Protein AF-A0A833LGP6-F1 (afdb_monomer_lite)

Secondary structure (DSSP, 8-state):
--------------STT--S-PPPPPGGGEEEEEEEEEEEEEEEPSSTTT-EEEEEEEEEEEEEEEEEEETT-

pLDDT: mean 81.8, std 14.69, range [40.62, 96.5]

Foldseek 3Di:
DDDDDDPPPDCPDPDPQQQQPDDDDDPVQFPDKDKDKDKDQFDQDPPVRSRGDPHGHPDIDIDIDIDTDGPPD

Structure (mmCIF, N/CA/C/O backbone):
data_AF-A0A833LGP6-F1
#
_entry.id   AF-A0A833LGP6-F1
#
loop_
_atom_site.group_PDB
_atom_site.id
_atom_site.type_symbol
_atom_site.label_atom_id
_atom_site.label_alt_id
_atom_site.label_comp_id
_atom_site.label_asym_id
_atom_site.label_entity_id
_atom_site.label_seq_id
_atom_site.pdbx_PDB_ins_code
_atom_site.Cartn_x
_atom_site.Cartn_y
_atom_site.Cartn_z
_atom_site.occupancy
_atom_site.B_iso_or_equiv
_atom_site.auth_seq_id
_atom_site.auth_comp_id
_atom_site.auth_asym_id
_atom_site.auth_atom_id
_atom_site.pdbx_PDB_model_num
ATOM 1 N N . MET A 1 1 ? 27.484 29.277 -28.320 1.00 40.62 1 MET A N 1
ATOM 2 C CA . MET A 1 1 ? 26.367 28.357 -28.606 1.00 40.62 1 MET A CA 1
ATOM 3 C C . MET A 1 1 ? 25.712 27.993 -27.291 1.00 40.62 1 MET A C 1
ATOM 5 O O . MET A 1 1 ? 26.322 27.315 -26.478 1.00 40.62 1 MET A O 1
ATOM 9 N N . LEU A 1 2 ? 24.535 28.565 -27.051 1.00 51.66 2 LEU A N 1
ATOM 10 C CA . LEU A 1 2 ? 23.719 28.368 -25.858 1.00 51.66 2 LEU A CA 1
ATOM 11 C C . LEU A 1 2 ? 22.888 27.095 -26.081 1.00 51.66 2 LEU A C 1
ATOM 13 O O . LEU A 1 2 ? 21.902 27.131 -26.809 1.00 51.66 2 LEU A O 1
ATOM 17 N N . GLY A 1 3 ? 23.356 25.960 -25.560 1.00 51.53 3 GLY A N 1
ATOM 18 C CA . GLY A 1 3 ? 22.709 24.653 -25.703 1.00 51.53 3 GLY A CA 1
ATOM 19 C C . GLY A 1 3 ? 22.193 24.176 -24.354 1.00 51.53 3 GLY A C 1
ATOM 20 O O . GLY A 1 3 ? 22.983 23.859 -23.472 1.00 51.53 3 GLY A O 1
ATOM 21 N N . ALA A 1 4 ? 20.873 24.196 -24.199 1.00 57.97 4 ALA A N 1
ATOM 22 C CA . ALA A 1 4 ? 20.126 23.904 -22.985 1.00 57.97 4 ALA A CA 1
ATOM 23 C C . ALA A 1 4 ? 20.535 22.575 -22.320 1.00 57.97 4 ALA A C 1
ATOM 25 O O . ALA A 1 4 ? 20.323 21.497 -22.875 1.00 57.97 4 ALA A O 1
ATOM 26 N N . ALA A 1 5 ? 21.080 22.660 -21.104 1.00 60.78 5 ALA A N 1
ATOM 27 C CA . ALA A 1 5 ? 21.217 21.516 -20.215 1.00 60.78 5 ALA A CA 1
ATOM 28 C C . ALA A 1 5 ? 19.813 21.106 -19.752 1.00 60.78 5 ALA A C 1
ATOM 30 O O . ALA A 1 5 ? 19.111 21.862 -19.081 1.00 60.78 5 ALA A O 1
ATOM 31 N N . ILE A 1 6 ? 19.388 19.928 -20.191 1.00 62.47 6 ILE A N 1
ATOM 32 C CA . ILE A 1 6 ? 18.073 19.356 -19.930 1.00 62.47 6 ILE A CA 1
ATOM 33 C C . ILE A 1 6 ? 17.925 19.176 -18.417 1.00 62.47 6 ILE A C 1
ATOM 35 O O . ILE A 1 6 ? 18.629 18.379 -17.797 1.00 62.47 6 ILE A O 1
ATOM 39 N N . ALA A 1 7 ? 16.991 19.919 -17.830 1.00 60.78 7 ALA A N 1
ATOM 40 C CA . ALA A 1 7 ? 16.520 19.715 -16.472 1.00 60.78 7 ALA A CA 1
ATOM 41 C C . ALA A 1 7 ? 15.766 18.374 -16.392 1.00 60.78 7 ALA A C 1
ATOM 43 O O . ALA A 1 7 ? 14.545 18.323 -16.495 1.00 60.78 7 ALA A O 1
ATOM 44 N N . LEU A 1 8 ? 16.502 17.273 -16.223 1.00 62.31 8 LEU A N 1
ATOM 45 C CA . LEU A 1 8 ? 15.966 15.963 -15.838 1.00 62.31 8 LEU A CA 1
ATOM 46 C C . LEU A 1 8 ? 15.868 15.833 -14.309 1.00 62.31 8 LEU A C 1
ATOM 48 O O . LEU A 1 8 ? 16.030 14.741 -13.767 1.00 62.31 8 LEU A O 1
ATOM 52 N N . SER A 1 9 ? 15.595 16.922 -13.583 1.00 60.44 9 SER A N 1
ATOM 53 C CA . SER A 1 9 ? 15.121 16.793 -12.205 1.00 60.44 9 SER A CA 1
ATOM 54 C C . SER A 1 9 ? 13.680 16.296 -12.275 1.00 60.44 9 SER A C 1
ATOM 56 O O . SER A 1 9 ? 12.728 17.076 -12.232 1.00 60.44 9 SER A O 1
ATOM 58 N N . GLY A 1 10 ? 13.513 14.988 -12.468 1.00 58.28 10 GLY A N 1
ATOM 59 C CA . GLY A 1 10 ? 12.235 14.348 -12.219 1.00 58.28 10 GLY A CA 1
ATOM 60 C C . GLY A 1 10 ? 11.792 14.730 -10.811 1.00 58.28 10 GLY A C 1
ATOM 61 O O . GLY A 1 10 ? 12.617 14.765 -9.896 1.00 58.28 10 GLY A O 1
ATOM 62 N N . CYS A 1 11 ? 10.510 15.048 -10.640 1.00 64.50 11 CYS A N 1
ATOM 63 C CA . CYS A 1 11 ? 9.875 15.147 -9.332 1.00 64.50 11 CYS A CA 1
ATOM 64 C C . CYS A 1 11 ? 9.914 13.765 -8.660 1.00 64.50 11 CYS A C 1
ATOM 66 O O . CYS A 1 11 ? 8.896 13.084 -8.562 1.00 64.50 11 CYS A O 1
ATOM 68 N N . ALA A 1 12 ? 11.097 13.309 -8.251 1.00 59.09 12 ALA A N 1
ATOM 69 C CA . ALA A 1 12 ? 11.239 12.255 -7.274 1.00 59.09 12 ALA A CA 1
ATOM 70 C C . ALA A 1 12 ? 10.643 12.847 -5.997 1.00 59.09 12 ALA A C 1
ATOM 72 O O . ALA A 1 12 ? 11.238 13.723 -5.369 1.00 59.09 12 ALA A O 1
ATOM 73 N N . GLY A 1 13 ? 9.382 12.494 -5.733 1.00 58.72 13 GLY A N 1
ATOM 74 C CA . GLY A 1 13 ? 8.661 12.921 -4.543 1.00 58.72 13 GLY A CA 1
ATOM 75 C C . GLY A 1 13 ? 9.511 12.665 -3.302 1.00 58.72 13 GLY A C 1
ATOM 76 O O . GLY A 1 13 ? 10.323 11.744 -3.288 1.00 58.72 13 GLY A O 1
ATOM 77 N N . GLY A 1 14 ? 9.361 13.528 -2.296 1.00 59.31 14 GLY A N 1
ATOM 78 C CA . GLY A 1 14 ? 10.106 13.441 -1.040 1.00 59.31 14 GLY A CA 1
ATOM 79 C C . GLY A 1 14 ? 9.913 12.105 -0.296 1.00 59.31 14 GLY A C 1
ATOM 80 O O . GLY A 1 14 ? 9.242 11.209 -0.796 1.00 59.31 14 GLY A O 1
ATOM 81 N N . PRO A 1 15 ? 10.463 11.965 0.923 1.00 56.97 15 PRO A N 1
ATOM 82 C CA . PRO A 1 15 ? 10.703 10.684 1.610 1.00 56.97 15 PRO A CA 1
ATOM 83 C C . PRO A 1 15 ? 9.454 9.906 2.096 1.00 56.97 15 PRO A C 1
ATOM 85 O O . PRO A 1 15 ? 9.514 9.174 3.079 1.00 56.97 15 PRO A O 1
ATOM 88 N N . SER A 1 16 ? 8.310 10.003 1.419 1.00 58.97 16 SER A N 1
ATOM 89 C CA . SER A 1 16 ? 7.048 9.339 1.767 1.00 58.97 16 SER A CA 1
ATOM 90 C C . SER A 1 16 ? 6.989 7.855 1.373 1.00 58.97 16 SER A C 1
ATOM 92 O O . SER A 1 16 ? 5.901 7.332 1.140 1.00 58.97 16 SER A O 1
ATOM 94 N N . HIS A 1 17 ? 8.128 7.176 1.227 1.00 66.12 17 HIS A N 1
ATOM 95 C CA . HIS A 1 17 ? 8.163 5.819 0.677 1.00 66.12 17 HIS A CA 1
ATOM 96 C C . HIS A 1 17 ? 7.792 4.744 1.694 1.00 66.12 17 HIS A C 1
ATOM 98 O O . HIS A 1 17 ? 7.333 3.686 1.289 1.00 66.12 17 HIS A O 1
ATOM 104 N N . ARG A 1 18 ? 7.909 5.007 3.000 1.00 72.38 18 ARG A N 1
ATOM 105 C CA . ARG A 1 18 ? 7.661 3.998 4.037 1.00 72.38 18 ARG A CA 1
ATOM 106 C C . ARG A 1 18 ? 6.167 3.881 4.355 1.00 72.38 18 ARG A C 1
ATOM 108 O O . ARG A 1 18 ? 5.611 4.668 5.114 1.00 72.38 18 ARG A O 1
ATOM 115 N N . LEU A 1 19 ? 5.520 2.881 3.764 1.00 72.81 19 LEU A N 1
ATOM 116 C CA . LEU A 1 19 ? 4.085 2.610 3.900 1.00 72.81 19 LEU A CA 1
ATOM 117 C C . LEU A 1 19 ? 3.737 1.793 5.154 1.00 72.81 19 LEU A C 1
ATOM 119 O O . LEU A 1 19 ? 2.596 1.833 5.604 1.00 72.81 19 LEU A O 1
ATOM 123 N N . LEU A 1 20 ? 4.694 1.048 5.719 1.00 75.00 20 LEU A N 1
ATOM 124 C CA . LEU A 1 20 ? 4.446 0.105 6.823 1.00 75.00 20 LEU A CA 1
ATOM 125 C C . LEU A 1 20 ? 4.978 0.568 8.191 1.00 75.00 20 LEU A C 1
ATOM 127 O O . LEU A 1 20 ? 5.185 -0.256 9.077 1.00 75.00 20 LEU A O 1
ATOM 131 N N . ASP A 1 21 ? 5.181 1.872 8.391 1.00 74.19 21 ASP A N 1
ATOM 132 C CA . ASP A 1 21 ? 5.517 2.447 9.709 1.00 74.19 21 ASP A CA 1
ATOM 133 C C . ASP A 1 21 ? 4.309 3.007 10.463 1.00 74.19 21 ASP A C 1
ATOM 135 O O . ASP A 1 21 ? 4.450 3.862 11.339 1.00 74.19 21 ASP A O 1
ATOM 139 N N . ALA A 1 22 ? 3.106 2.548 10.124 1.00 71.62 22 ALA A N 1
ATOM 140 C CA . ALA A 1 22 ? 1.911 2.945 10.848 1.00 71.62 22 ALA A CA 1
ATOM 141 C C . ALA A 1 22 ? 2.022 2.540 12.328 1.00 71.62 22 ALA A C 1
ATOM 143 O O . ALA A 1 22 ? 2.352 1.399 12.661 1.00 71.62 22 ALA A O 1
ATOM 144 N N . VAL A 1 23 ? 1.730 3.487 13.219 1.00 76.06 23 VAL A N 1
ATOM 145 C CA . VAL A 1 23 ? 1.600 3.219 14.653 1.00 76.06 23 VAL A CA 1
ATOM 146 C C . VAL A 1 23 ? 0.307 2.438 14.872 1.00 76.06 23 VAL A C 1
ATOM 148 O O . VAL A 1 23 ? -0.729 2.773 14.295 1.00 76.06 23 VAL A O 1
ATOM 151 N N . ALA A 1 24 ? 0.367 1.382 15.687 1.00 74.00 24 ALA A N 1
ATOM 152 C CA . ALA A 1 24 ? -0.820 0.616 16.044 1.00 74.00 24 ALA A CA 1
ATOM 153 C C . ALA A 1 24 ? -1.844 1.529 16.737 1.00 74.00 24 ALA A C 1
ATOM 155 O O . ALA A 1 24 ? -1.500 2.255 17.6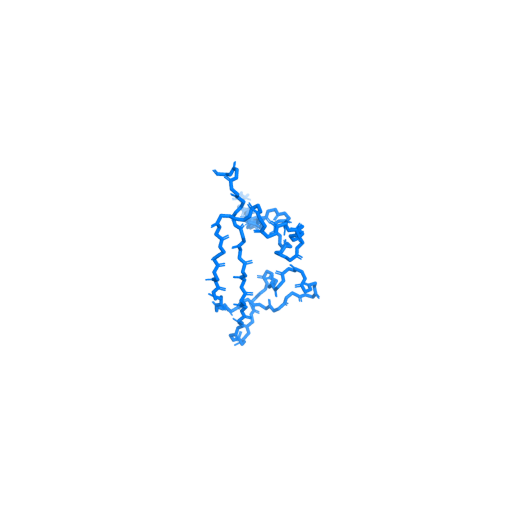67 1.00 74.00 24 ALA A O 1
ATOM 156 N N . ALA A 1 25 ? -3.089 1.485 16.268 1.00 79.38 25 ALA A N 1
ATOM 157 C CA . ALA A 1 25 ? -4.203 2.212 16.861 1.00 79.38 25 ALA A CA 1
ATOM 158 C C . ALA A 1 25 ? -5.051 1.272 17.722 1.00 79.38 25 ALA A C 1
ATOM 160 O O . ALA A 1 25 ? -5.236 0.100 17.377 1.00 79.38 25 ALA A O 1
ATOM 161 N N . GLU A 1 26 ? -5.603 1.799 18.812 1.00 86.31 26 GLU A N 1
ATOM 162 C CA . GLU A 1 26 ? -6.543 1.063 19.652 1.00 86.31 26 GLU A CA 1
ATOM 163 C C . GLU A 1 26 ? -7.826 0.760 18.853 1.00 86.31 26 GLU A C 1
ATOM 165 O O . GLU A 1 26 ? -8.436 1.684 18.308 1.00 86.31 26 GLU A O 1
ATOM 170 N N . PRO A 1 27 ? -8.300 -0.502 18.770 1.00 85.31 27 PRO A N 1
ATOM 171 C CA . PRO A 1 27 ? -9.431 -0.867 17.905 1.00 85.31 27 PRO A CA 1
ATOM 172 C C . PRO A 1 27 ? -10.714 -0.067 18.169 1.00 85.31 27 PRO A C 1
ATOM 174 O O . PRO A 1 27 ? -11.490 0.219 17.261 1.00 85.31 27 PRO A O 1
ATOM 177 N N . GLN A 1 28 ? -10.921 0.320 19.425 1.00 90.75 28 GLN A N 1
ATOM 178 C CA . GLN A 1 28 ? -12.041 1.133 19.905 1.00 90.75 28 GLN A CA 1
ATOM 179 C C . GLN A 1 28 ? -12.007 2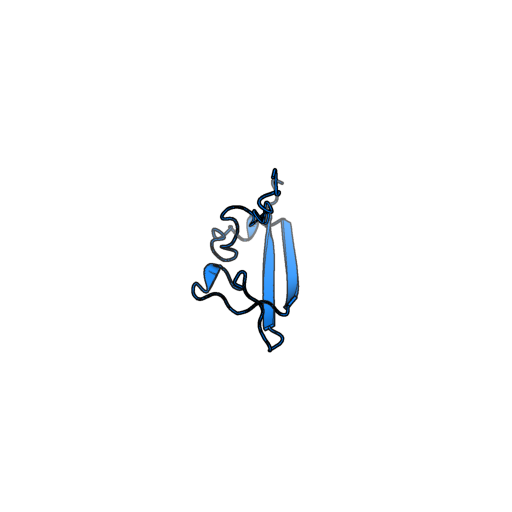.583 19.388 1.00 90.75 28 GLN A C 1
ATOM 181 O O . GLN A 1 28 ? -13.043 3.251 19.388 1.00 90.75 28 GLN A O 1
ATOM 186 N N . GLU A 1 29 ? -10.865 3.067 18.907 1.00 91.00 29 GLU A N 1
ATOM 187 C CA . GLU A 1 29 ? -10.685 4.412 18.350 1.00 91.00 29 GLU A CA 1
ATOM 188 C C . GLU A 1 29 ? -10.840 4.450 16.823 1.00 91.00 29 GLU A C 1
ATOM 190 O O . GLU A 1 29 ? -10.828 5.526 16.223 1.00 91.00 29 GLU A O 1
ATOM 195 N N . LEU A 1 30 ? -11.033 3.293 16.182 1.00 90.88 30 LEU A N 1
ATOM 196 C CA . LEU A 1 30 ? -11.190 3.183 14.736 1.00 90.88 30 LEU A CA 1
ATOM 197 C C . LEU A 1 30 ? -12.644 3.427 14.316 1.00 90.88 30 LEU A C 1
ATOM 199 O O . LEU A 1 30 ? -13.579 2.850 14.872 1.00 90.88 30 LEU A O 1
ATOM 203 N N . LEU A 1 31 ? -12.832 4.282 13.313 1.00 94.25 31 LEU A N 1
ATOM 204 C CA . LEU A 1 31 ? -14.114 4.508 12.645 1.00 94.25 31 LEU A CA 1
ATOM 205 C C . LEU A 1 31 ? -14.314 3.526 11.491 1.00 94.25 31 LEU A C 1
ATOM 207 O O . LEU A 1 31 ? -15.404 2.989 11.310 1.00 94.25 31 LEU A O 1
ATOM 211 N N . ALA A 1 32 ? -13.262 3.301 10.705 1.00 92.50 32 ALA A N 1
ATOM 212 C CA . ALA A 1 32 ? -13.315 2.456 9.522 1.00 92.50 32 ALA A CA 1
ATOM 213 C C . ALA A 1 32 ? -11.967 1.789 9.230 1.00 92.50 32 ALA A C 1
ATOM 215 O O . ALA A 1 32 ? -10.907 2.234 9.675 1.00 92.50 32 ALA A O 1
ATOM 216 N N . THR A 1 33 ? -12.018 0.713 8.446 1.00 93.00 33 THR A N 1
ATOM 217 C CA . THR A 1 33 ? -10.851 0.088 7.816 1.00 93.00 33 THR A CA 1
ATOM 218 C C . THR A 1 33 ? -11.127 -0.072 6.327 1.00 93.00 33 THR A C 1
ATOM 220 O O . THR A 1 33 ? -12.146 -0.643 5.939 1.00 93.00 33 THR A O 1
ATOM 223 N N . HIS A 1 34 ? -10.210 0.405 5.495 1.00 93.38 34 HIS A N 1
ATOM 224 C CA . HIS A 1 34 ? -10.264 0.285 4.045 1.00 93.38 34 HIS A CA 1
ATOM 225 C C . HIS A 1 34 ? -9.184 -0.668 3.563 1.00 93.38 34 HIS A C 1
ATOM 227 O O . HIS A 1 34 ? -8.015 -0.523 3.910 1.00 93.38 34 HIS A O 1
ATOM 233 N N . ARG A 1 35 ? -9.574 -1.625 2.722 1.00 94.44 35 ARG A N 1
ATOM 234 C CA . ARG A 1 35 ? -8.638 -2.539 2.075 1.00 94.44 35 ARG A CA 1
ATOM 235 C C . ARG A 1 35 ? -8.379 -2.104 0.645 1.00 94.44 35 ARG A C 1
ATOM 237 O O . ARG A 1 35 ? -9.316 -1.970 -0.138 1.00 94.44 35 ARG A O 1
ATOM 244 N N . ILE A 1 36 ? -7.107 -1.959 0.306 1.00 92.81 36 ILE A N 1
ATOM 245 C CA . ILE A 1 36 ? -6.637 -1.596 -1.026 1.00 92.81 36 ILE A CA 1
ATOM 246 C C . ILE A 1 36 ? -5.766 -2.728 -1.561 1.00 92.81 36 ILE A C 1
ATOM 248 O O . ILE A 1 36 ? -4.876 -3.232 -0.874 1.00 92.81 36 ILE A O 1
ATOM 252 N N . TYR A 1 37 ? -6.024 -3.115 -2.806 1.00 95.44 37 TYR A N 1
ATOM 253 C CA . TYR A 1 37 ? -5.201 -4.055 -3.556 1.00 95.44 37 TYR A CA 1
ATOM 254 C C . TYR A 1 37 ? -4.431 -3.289 -4.626 1.00 95.44 37 TYR A C 1
ATOM 256 O O . TYR A 1 37 ? -5.011 -2.510 -5.380 1.00 95.44 37 TYR A O 1
ATOM 264 N N . VAL A 1 38 ? -3.124 -3.510 -4.681 1.00 94.12 38 VAL A N 1
ATOM 265 C CA . VAL A 1 38 ? -2.209 -2.852 -5.611 1.00 94.12 38 VAL A CA 1
ATOM 266 C C . VAL A 1 38 ? -1.699 -3.889 -6.598 1.00 94.12 38 VAL A C 1
ATOM 268 O O . VAL A 1 38 ? -1.228 -4.946 -6.187 1.00 94.12 38 VAL A O 1
ATOM 271 N N . ALA A 1 39 ? -1.764 -3.559 -7.885 1.00 96.25 39 ALA A N 1
ATOM 272 C CA . ALA A 1 39 ? -1.072 -4.257 -8.962 1.00 96.25 39 ALA A CA 1
ATOM 273 C C . ALA A 1 39 ? -0.192 -3.235 -9.688 1.00 96.25 39 ALA A C 1
ATOM 275 O O . ALA A 1 39 ? -0.675 -2.176 -10.094 1.00 96.25 39 ALA A O 1
ATOM 276 N N . THR A 1 40 ? 1.107 -3.502 -9.800 1.00 94.38 40 THR A N 1
ATOM 277 C CA . THR A 1 40 ? 2.076 -2.523 -10.300 1.00 94.38 40 THR A CA 1
ATOM 278 C C . THR A 1 40 ? 3.258 -3.182 -10.993 1.00 94.38 40 THR A C 1
ATOM 280 O O . THR A 1 40 ? 3.671 -4.276 -10.634 1.00 94.38 40 THR A O 1
ATOM 283 N N . THR A 1 41 ? 3.854 -2.493 -11.962 1.00 96.50 41 THR A N 1
ATOM 284 C CA . THR A 1 41 ? 5.125 -2.895 -12.586 1.00 96.50 41 THR A CA 1
ATOM 285 C C . THR A 1 41 ? 6.331 -2.261 -11.889 1.00 96.50 41 THR A C 1
ATOM 287 O O . THR A 1 41 ? 7.395 -2.149 -12.492 1.00 96.50 41 THR A O 1
ATOM 290 N N . ARG A 1 42 ? 6.186 -1.746 -10.664 1.00 94.19 42 ARG A N 1
ATOM 291 C CA . ARG A 1 42 ? 7.333 -1.304 -9.857 1.00 94.19 42 ARG A CA 1
ATOM 292 C C . ARG A 1 42 ? 8.084 -2.512 -9.310 1.00 94.19 42 ARG A C 1
ATOM 294 O O . ARG A 1 42 ? 7.460 -3.521 -8.988 1.00 94.19 42 ARG A O 1
ATOM 301 N N . ALA A 1 43 ? 9.404 -2.411 -9.207 1.00 94.81 43 ALA A N 1
ATOM 302 C CA . ALA A 1 43 ? 10.222 -3.411 -8.532 1.00 94.81 43 ALA A CA 1
ATOM 303 C C . ALA A 1 43 ? 9.957 -3.410 -7.022 1.00 94.81 43 ALA A C 1
ATOM 305 O O . ALA A 1 43 ? 9.540 -2.401 -6.450 1.00 94.81 43 ALA A O 1
ATOM 306 N N . ALA A 1 44 ? 10.179 -4.555 -6.378 1.00 92.69 44 ALA A N 1
ATOM 307 C CA . ALA A 1 44 ? 10.152 -4.633 -4.924 1.00 92.69 44 ALA A CA 1
ATOM 308 C C . ALA A 1 44 ? 11.253 -3.734 -4.340 1.00 92.69 44 ALA A C 1
ATOM 310 O O . ALA A 1 44 ? 12.354 -3.654 -4.889 1.00 92.69 44 ALA A O 1
ATOM 311 N N . ALA A 1 45 ? 10.948 -3.046 -3.243 1.00 92.19 45 ALA A N 1
ATOM 312 C CA . ALA A 1 45 ? 11.961 -2.303 -2.503 1.00 92.19 45 ALA A CA 1
ATOM 313 C C . ALA A 1 45 ? 12.875 -3.252 -1.714 1.00 92.19 45 ALA A C 1
ATOM 315 O O . ALA A 1 45 ? 12.433 -4.302 -1.242 1.00 92.19 45 ALA A O 1
ATOM 316 N N . GLU A 1 46 ? 14.141 -2.863 -1.541 1.00 92.00 46 GLU A N 1
ATOM 317 C CA . GLU A 1 46 ? 15.059 -3.564 -0.635 1.00 92.00 46 GLU A CA 1
ATOM 318 C C . GLU A 1 46 ? 14.582 -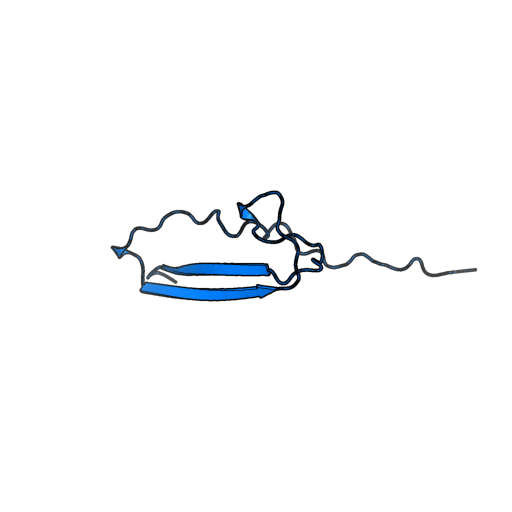3.439 0.820 1.00 92.00 46 GLU A C 1
ATOM 320 O O . GLU A 1 46 ? 14.530 -4.435 1.547 1.00 92.00 46 GLU A O 1
ATOM 325 N N . ASP A 1 47 ? 14.148 -2.238 1.228 1.00 89.56 47 ASP A N 1
ATOM 326 C CA . ASP A 1 47 ? 13.414 -2.053 2.478 1.00 89.56 47 ASP A CA 1
ATOM 327 C C . ASP A 1 47 ? 11.949 -2.466 2.292 1.00 89.56 47 ASP A C 1
ATOM 329 O O . ASP A 1 47 ? 11.154 -1.809 1.617 1.00 89.56 47 ASP A O 1
ATOM 333 N N . ARG A 1 48 ? 11.555 -3.548 2.967 1.00 85.12 48 ARG A N 1
ATOM 334 C CA . ARG A 1 48 ? 10.177 -4.055 2.942 1.00 85.12 48 ARG A CA 1
ATOM 335 C C . ARG A 1 48 ? 9.150 -3.042 3.442 1.00 85.12 48 ARG A C 1
ATOM 337 O O . ARG A 1 48 ? 7.980 -3.172 3.092 1.00 85.12 48 ARG A O 1
ATOM 344 N N . LYS A 1 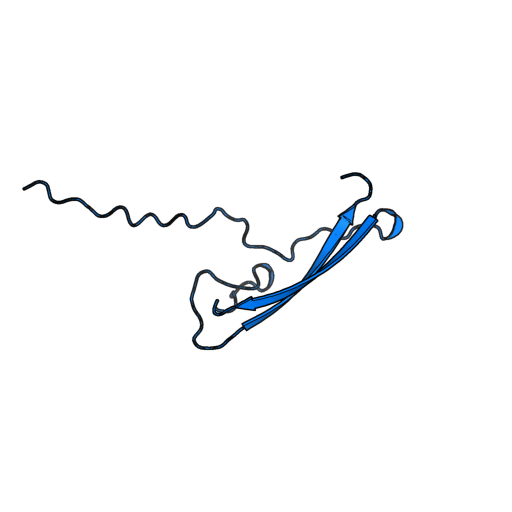49 ? 9.554 -2.050 4.239 1.00 85.88 49 LYS A N 1
ATOM 345 C CA . LYS A 1 49 ? 8.664 -0.977 4.696 1.00 85.88 49 LYS A CA 1
ATOM 346 C C . LYS A 1 49 ? 8.249 -0.041 3.571 1.00 85.88 49 LYS A C 1
ATOM 348 O O . LYS A 1 49 ? 7.198 0.586 3.685 1.00 85.88 49 LYS A O 1
ATOM 353 N N . GLU A 1 50 ? 9.037 0.031 2.501 1.00 88.44 50 GLU A N 1
ATOM 354 C CA . GLU A 1 50 ? 8.723 0.834 1.321 1.00 88.44 50 GLU A CA 1
ATOM 355 C C . GLU A 1 50 ? 7.843 0.102 0.306 1.00 88.44 50 GLU A C 1
ATOM 357 O O . GLU A 1 50 ? 7.153 0.731 -0.494 1.00 88.44 50 GLU A O 1
ATOM 362 N N . VAL A 1 51 ? 7.790 -1.232 0.398 1.00 90.81 51 VAL A N 1
ATOM 363 C CA . VAL A 1 51 ? 7.004 -2.145 -0.448 1.00 90.81 51 VAL A CA 1
ATOM 364 C C . VAL A 1 51 ? 7.486 -2.176 -1.905 1.00 90.81 51 VAL A C 1
ATOM 366 O O . VAL A 1 51 ? 7.854 -3.240 -2.403 1.00 90.81 51 VAL A O 1
ATOM 369 N N . PHE A 1 52 ? 7.546 -1.028 -2.580 1.00 92.31 52 PHE A N 1
ATOM 370 C CA . PHE A 1 52 ? 7.965 -0.885 -3.972 1.00 92.31 52 PHE A CA 1
ATOM 371 C C . PHE A 1 52 ? 9.010 0.218 -4.130 1.00 92.31 52 PHE A C 1
ATOM 373 O O . PHE A 1 52 ? 8.868 1.297 -3.561 1.00 92.31 52 PHE A O 1
ATOM 380 N N . SER A 1 53 ? 10.023 -0.024 -4.958 1.00 90.94 53 SER A N 1
ATOM 381 C CA . SER A 1 53 ? 11.049 0.969 -5.268 1.00 90.94 53 SER A CA 1
ATOM 382 C C . SER A 1 53 ? 10.615 1.933 -6.384 1.00 90.94 53 SER A C 1
ATOM 384 O O . SER A 1 53 ? 9.530 1.848 -6.981 1.00 90.94 53 SER A O 1
ATOM 386 N N . GLY A 1 54 ? 11.499 2.888 -6.682 1.00 89.25 54 GLY A N 1
ATOM 387 C CA . GLY A 1 54 ? 11.378 3.781 -7.833 1.00 89.25 54 GLY A CA 1
ATOM 388 C C . GLY A 1 54 ? 11.466 3.063 -9.185 1.00 89.25 54 GLY A C 1
ATOM 389 O O . GLY A 1 54 ? 10.888 3.548 -10.160 1.00 89.25 54 GLY A O 1
ATOM 390 N N . GLU A 1 55 ? 12.130 1.907 -9.222 1.00 90.88 55 GLU A N 1
ATOM 391 C CA . GLU A 1 55 ? 12.499 1.195 -10.444 1.00 90.88 55 GLU A CA 1
ATOM 392 C C . GLU A 1 55 ? 11.343 0.394 -11.048 1.00 90.88 55 GLU A C 1
ATOM 394 O O . GLU A 1 55 ? 10.380 0.014 -10.375 1.00 90.88 55 GLU A O 1
ATOM 399 N N . ARG A 1 56 ? 11.446 0.109 -12.350 1.00 93.69 56 ARG A N 1
ATOM 400 C CA . ARG A 1 56 ? 10.511 -0.786 -13.042 1.00 93.69 56 ARG A CA 1
ATOM 401 C C . ARG A 1 56 ? 10.959 -2.241 -12.931 1.00 93.69 56 ARG A C 1
ATOM 403 O O . ARG A 1 56 ? 12.138 -2.554 -13.037 1.00 93.69 56 ARG A O 1
ATOM 410 N N . SER A 1 57 ? 9.980 -3.119 -12.783 1.00 95.19 57 SER A N 1
ATOM 411 C CA . SER A 1 57 ? 10.101 -4.570 -12.837 1.00 95.19 57 SER A CA 1
ATOM 412 C C . SER A 1 57 ? 9.634 -5.084 -14.195 1.00 95.19 57 SER A C 1
ATOM 414 O O . SER A 1 57 ? 8.728 -4.508 -14.802 1.00 95.19 57 SER A O 1
ATOM 416 N N . VAL A 1 58 ? 10.232 -6.185 -14.649 1.00 96.12 58 VAL A N 1
ATOM 417 C CA . VAL A 1 58 ? 9.724 -6.963 -15.792 1.00 96.12 58 VAL A CA 1
ATOM 418 C C . VAL A 1 58 ? 8.518 -7.824 -15.406 1.00 96.12 58 VAL A C 1
ATOM 420 O O . VAL A 1 58 ? 7.698 -8.147 -16.260 1.00 96.12 58 VAL A O 1
ATOM 423 N N . ASP A 1 59 ? 8.378 -8.121 -14.113 1.00 95.19 59 ASP A N 1
ATOM 424 C CA . ASP A 1 59 ? 7.256 -8.856 -13.538 1.00 95.19 59 ASP A CA 1
ATOM 425 C C . ASP A 1 59 ? 6.204 -7.908 -12.946 1.00 95.19 59 ASP A C 1
ATOM 427 O O . ASP A 1 59 ? 6.531 -6.834 -12.424 1.00 95.19 59 ASP A O 1
ATOM 431 N N . LEU A 1 60 ? 4.936 -8.329 -12.979 1.00 96.19 60 LEU A N 1
ATOM 432 C CA . LEU A 1 60 ? 3.844 -7.659 -12.273 1.00 96.19 60 LEU A CA 1
ATOM 433 C C . LEU A 1 60 ? 3.919 -7.990 -10.776 1.00 96.19 60 LEU A C 1
ATOM 435 O O . LEU A 1 60 ? 3.864 -9.155 -10.388 1.00 96.19 60 LEU A O 1
ATOM 439 N N . ASN A 1 61 ? 3.996 -6.959 -9.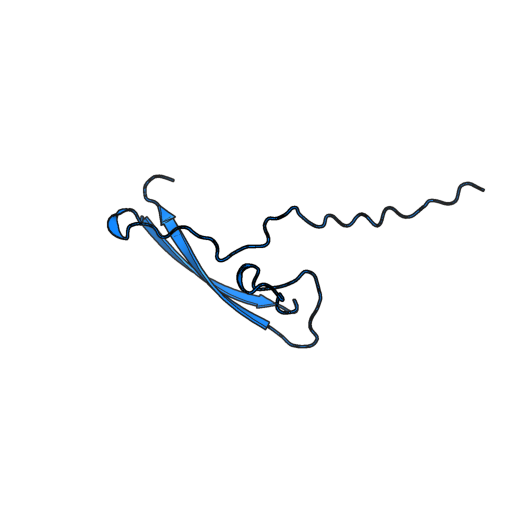940 1.00 94.19 61 ASN A N 1
ATOM 440 C CA . ASN A 1 61 ? 4.043 -7.077 -8.490 1.00 94.19 61 ASN A CA 1
ATOM 441 C C . ASN A 1 61 ? 2.722 -6.658 -7.844 1.00 94.19 61 ASN A C 1
ATOM 443 O O . ASN A 1 61 ? 1.977 -5.822 -8.366 1.00 94.19 61 ASN A O 1
ATOM 447 N N . PHE A 1 62 ? 2.455 -7.227 -6.670 1.00 93.94 62 PHE A N 1
ATOM 448 C CA . PHE A 1 62 ? 1.205 -7.036 -5.947 1.00 93.94 62 PHE A CA 1
ATOM 449 C C . PHE A 1 62 ? 1.443 -6.678 -4.485 1.00 93.94 62 PHE A C 1
ATOM 451 O O . PHE A 1 62 ? 2.397 -7.145 -3.867 1.00 93.94 62 PHE A O 1
ATOM 458 N N . ALA A 1 63 ? 0.531 -5.896 -3.915 1.00 91.88 63 ALA A N 1
ATOM 459 C CA . ALA A 1 63 ? 0.460 -5.672 -2.476 1.00 91.88 63 ALA A CA 1
ATOM 460 C C . ALA A 1 63 ? -0.991 -5.541 -2.011 1.00 91.88 63 ALA A C 1
ATOM 462 O O . ALA A 1 63 ? -1.887 -5.179 -2.775 1.00 91.88 63 ALA A O 1
ATOM 463 N N . ARG A 1 64 ? -1.210 -5.807 -0.725 1.00 92.25 64 ARG A N 1
ATOM 464 C CA . ARG A 1 64 ? -2.442 -5.473 -0.016 1.00 92.25 64 ARG A CA 1
ATOM 465 C C . ARG A 1 64 ? -2.095 -4.493 1.091 1.00 92.25 64 ARG A C 1
ATOM 467 O O . ARG A 1 64 ? -1.183 -4.757 1.869 1.00 92.25 64 ARG A O 1
ATOM 474 N N . VAL A 1 65 ? -2.856 -3.412 1.177 1.00 89.38 65 VAL A N 1
ATOM 475 C CA . VAL A 1 65 ? -2.724 -2.400 2.223 1.00 89.38 65 VAL A CA 1
ATOM 476 C C . VAL A 1 65 ? -4.068 -2.270 2.922 1.00 89.38 65 VAL A C 1
ATOM 478 O O . VAL A 1 65 ? -5.086 -2.042 2.269 1.00 89.38 65 VAL A O 1
ATOM 481 N N . ASP A 1 66 ? -4.074 -2.440 4.239 1.00 90.12 66 ASP A N 1
ATOM 482 C CA . ASP A 1 66 ? -5.227 -2.117 5.074 1.00 90.12 66 ASP A CA 1
ATOM 483 C C . ASP A 1 66 ? -4.947 -0.759 5.742 1.00 90.12 66 ASP A C 1
ATOM 485 O O . ASP A 1 66 ? -3.926 -0.592 6.405 1.00 90.12 66 ASP A O 1
ATOM 489 N N . ILE A 1 67 ? -5.829 0.218 5.531 1.00 88.12 67 ILE A N 1
ATOM 490 C CA . ILE A 1 67 ? -5.734 1.575 6.084 1.00 88.12 67 ILE A CA 1
ATOM 491 C C . ILE A 1 67 ? -6.842 1.753 7.112 1.00 88.12 67 ILE A C 1
ATOM 493 O O . ILE A 1 67 ? -8.010 1.504 6.814 1.00 88.12 67 ILE A O 1
ATOM 497 N N . THR A 1 68 ? -6.495 2.211 8.308 1.00 90.81 68 THR A N 1
ATOM 498 C CA . THR A 1 68 ? -7.457 2.536 9.360 1.00 90.81 68 THR A CA 1
ATOM 499 C C . THR A 1 68 ? -7.720 4.039 9.406 1.00 90.81 68 THR A C 1
ATOM 501 O O . THR A 1 68 ? -6.818 4.848 9.201 1.00 90.81 68 THR A O 1
ATOM 504 N N . VAL A 1 69 ? -8.971 4.417 9.668 1.00 90.62 69 VAL A N 1
ATOM 505 C CA . VAL A 1 69 ? -9.382 5.815 9.858 1.00 90.62 69 VAL A CA 1
ATOM 506 C C . VAL A 1 69 ? -9.798 5.993 11.320 1.00 90.62 69 VAL A C 1
ATOM 508 O O . VAL A 1 69 ? -10.775 5.361 11.737 1.00 90.62 69 VAL A O 1
ATOM 511 N N . PRO A 1 70 ? -9.069 6.793 12.117 1.00 90.31 70 PRO A N 1
ATOM 512 C CA . PRO A 1 70 ? -9.475 7.144 13.478 1.00 90.31 70 PRO A CA 1
ATOM 513 C C . PRO A 1 70 ? -10.798 7.921 13.525 1.00 90.31 70 PRO A C 1
ATOM 515 O O . PRO A 1 70 ? -11.129 8.654 12.600 1.00 90.31 70 PRO A O 1
ATOM 518 N N . LYS A 1 71 ? -11.530 7.825 14.640 1.00 90.88 71 LYS A N 1
ATOM 519 C CA . LYS A 1 71 ? -12.808 8.535 14.867 1.00 90.88 71 LYS A CA 1
ATOM 520 C C . LYS A 1 71 ? -12.717 10.066 14.896 1.00 90.88 71 LYS A C 1
ATOM 522 O O . LYS A 1 71 ? -13.755 10.716 14.860 1.00 90.88 71 LYS A O 1
ATOM 527 N N . VAL A 1 72 ? -11.516 10.626 15.027 1.00 87.00 72 VAL A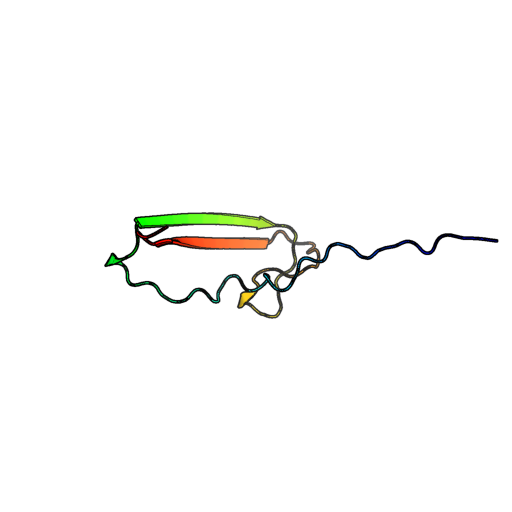 N 1
ATOM 528 C CA . VAL A 1 72 ? -11.279 12.065 15.254 1.00 87.00 72 VAL A CA 1
ATOM 529 C C . VAL A 1 72 ? -10.855 12.842 13.997 1.00 87.00 72 VAL A C 1
ATOM 531 O O . VAL A 1 72 ? -10.500 14.013 14.117 1.00 87.00 72 VAL A O 1
ATOM 534 N N . HIS A 1 73 ? -10.863 12.209 12.820 1.00 68.94 73 HIS A N 1
ATOM 535 C CA . HIS A 1 73 ? -10.580 12.835 11.519 1.00 68.94 73 HIS A CA 1
ATOM 536 C C . HIS A 1 73 ? -11.861 13.093 10.731 1.00 68.94 73 HIS A C 1
ATOM 538 O O . HIS A 1 73 ? -11.880 14.107 10.001 1.00 68.94 73 HIS A O 1
#

Radius of gyration: 17.99 Å; chains: 1; bounding box: 40×37×48 Å

Sequence (73 aa):
MLGAAIALSGCAGGPSHRLLDAVAAEPQELLATHRIYVATTRAAAEDRKEVFSGERSVDLNFARVDITVPKVH